Protein AF-A0A8S2SGJ5-F1 (afdb_monomer_lite)

Sequence (47 aa):
SQHGLYNGVVRKGVEKIHAGQALHTSTEESIFQYLNLPYRAPEDRDH

InterPro domains:
  IPR029398 DNA polymerase beta, thumb domain [PF14791] (1-46)
  IPR037160 DNA polymerase, thumb domain superfamily [G3DSA:3.30.210.10] (1-47)
  IPR043519 Nucleotidyltransferase superfamily [SSF81301] (1-46)

Structure (mmCIF, N/CA/C/O backbone):
data_AF-A0A8S2SGJ5-F1
#
_entry.id   AF-A0A8S2SGJ5-F1
#
loop_
_atom_site.group_PDB
_atom_site.id
_atom_site.type_symbol
_atom_site.label_atom_id
_atom_site.label_alt_id
_atom_site.label_comp_id
_atom_site.label_asym_id
_atom_site.label_entity_id
_atom_site.label_seq_id
_atom_site.pdbx_PDB_ins_code
_atom_site.Cartn_x
_atom_site.Cartn_y
_atom_site.Cartn_z
_atom_site.occupancy
_atom_site.B_iso_or_equiv
_atom_site.auth_seq_id
_atom_site.auth_comp_id
_atom_site.auth_asym_id
_atom_site.auth_atom_id
_atom_site.pdbx_PDB_model_num
ATOM 1 N N . SER A 1 1 ? -7.453 4.017 -0.448 1.00 65.88 1 SER A N 1
ATOM 2 C CA . SER A 1 1 ? -7.426 5.479 -0.658 1.00 65.88 1 SER A CA 1
ATOM 3 C C . SER A 1 1 ? -6.638 5.715 -1.926 1.00 65.88 1 SER A C 1
ATOM 5 O O . SER A 1 1 ? -5.644 5.023 -2.090 1.00 65.88 1 SER A O 1
ATOM 7 N N . GLN A 1 2 ? -7.054 6.621 -2.813 1.00 78.38 2 GLN A N 1
ATOM 8 C CA . GLN A 1 2 ? -6.289 6.922 -4.037 1.00 78.38 2 GLN A CA 1
ATOM 9 C C . GLN A 1 2 ? -5.000 7.715 -3.748 1.00 78.38 2 GLN A C 1
ATOM 11 O O . GLN A 1 2 ? -4.134 7.819 -4.602 1.00 78.38 2 GLN A O 1
ATOM 16 N N . HIS A 1 3 ? -4.857 8.248 -2.530 1.00 81.31 3 HIS A N 1
ATOM 17 C CA . HIS A 1 3 ? -3.753 9.132 -2.144 1.00 81.31 3 HIS A CA 1
ATOM 18 C C . HIS A 1 3 ? -2.549 8.414 -1.514 1.00 81.31 3 HIS A C 1
ATOM 20 O O . HIS A 1 3 ? -1.598 9.076 -1.111 1.00 81.31 3 HIS A O 1
ATOM 26 N N . GLY A 1 4 ? -2.588 7.084 -1.376 1.00 84.12 4 GLY A N 1
ATOM 27 C CA . GLY A 1 4 ? -1.453 6.329 -0.848 1.00 84.12 4 GLY A 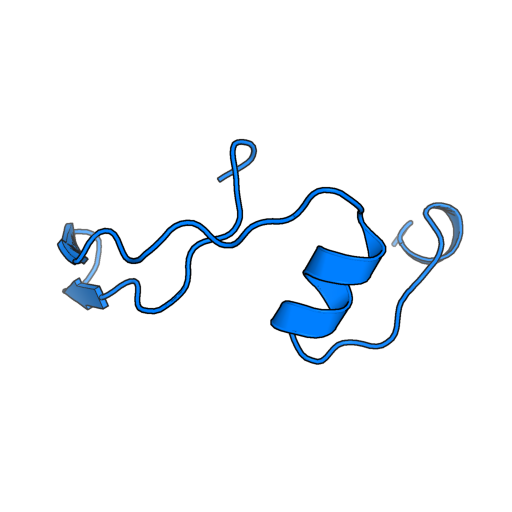CA 1
ATOM 28 C C . GLY A 1 4 ? -1.805 4.963 -0.268 1.00 84.12 4 GLY A C 1
ATOM 29 O O . GLY A 1 4 ? -2.957 4.684 0.098 1.00 84.12 4 GLY A O 1
ATOM 30 N N . LEU A 1 5 ? -0.773 4.126 -0.160 1.00 89.12 5 LEU A N 1
ATOM 31 C CA . LEU A 1 5 ? -0.812 2.830 0.506 1.00 89.12 5 LEU A CA 1
ATOM 32 C C . LEU A 1 5 ? -0.379 2.987 1.970 1.00 89.12 5 LEU A C 1
ATOM 34 O O . LEU A 1 5 ? 0.621 3.641 2.254 1.00 89.12 5 LEU A O 1
ATOM 38 N N . TYR A 1 6 ? -1.123 2.387 2.900 1.00 91.06 6 TYR A N 1
ATOM 39 C CA . TYR A 1 6 ? -0.844 2.479 4.335 1.00 91.06 6 TYR A CA 1
ATOM 40 C C . TYR A 1 6 ? -0.745 1.085 4.947 1.00 91.06 6 TYR A C 1
ATOM 42 O O . TYR A 1 6 ? -1.638 0.263 4.732 1.00 91.06 6 TYR A O 1
ATOM 50 N N . ASN A 1 7 ? 0.295 0.836 5.741 1.00 89.25 7 ASN A N 1
ATOM 51 C CA . ASN A 1 7 ? 0.425 -0.388 6.532 1.00 89.25 7 ASN A CA 1
ATOM 52 C C . ASN A 1 7 ? -0.133 -0.187 7.953 1.00 89.25 7 ASN A C 1
ATOM 54 O O . ASN A 1 7 ? -0.273 0.940 8.426 1.00 89.25 7 ASN A O 1
ATOM 58 N N . GLY A 1 8 ? -0.484 -1.276 8.644 1.00 87.38 8 GLY A N 1
ATOM 59 C CA . GLY A 1 8 ? -0.867 -1.209 10.063 1.00 87.38 8 GLY A CA 1
ATOM 60 C C . GLY A 1 8 ? -2.126 -0.379 10.348 1.00 87.38 8 GLY A C 1
ATOM 61 O O . GLY A 1 8 ? -2.254 0.232 11.410 1.00 87.38 8 GLY A O 1
ATOM 62 N N . VAL A 1 9 ? -3.054 -0.310 9.390 1.00 89.44 9 VAL A N 1
ATOM 63 C CA . VAL A 1 9 ? -4.372 0.292 9.608 1.00 89.44 9 VAL A CA 1
ATOM 64 C C . VAL A 1 9 ? -5.189 -0.625 10.515 1.00 89.44 9 VAL A C 1
ATOM 66 O O . VAL A 1 9 ? -5.459 -1.764 10.147 1.00 89.44 9 VAL A O 1
ATOM 69 N N . VAL A 1 10 ? -5.643 -0.112 11.659 1.00 91.31 10 VAL A N 1
ATOM 70 C CA . VAL A 1 10 ? -6.528 -0.849 12.576 1.00 91.31 10 VAL A CA 1
ATOM 71 C C . VAL A 1 10 ? -7.905 -0.202 12.566 1.00 91.31 10 VAL A C 1
ATOM 73 O O . VAL A 1 10 ? -8.033 1.019 12.701 1.00 91.31 10 VAL A O 1
ATOM 76 N N . ARG A 1 11 ? -8.944 -1.022 12.399 1.00 93.00 11 ARG A N 1
ATOM 77 C CA . ARG A 1 11 ? -10.345 -0.592 12.406 1.00 93.00 11 ARG A CA 1
ATOM 78 C C . ARG A 1 11 ? -11.148 -1.390 13.426 1.00 93.00 11 ARG A C 1
ATOM 80 O O . ARG A 1 11 ? -10.917 -2.584 13.589 1.00 93.00 11 ARG A O 1
ATOM 87 N N . LYS A 1 12 ? -12.121 -0.741 14.064 1.00 92.44 12 LYS A N 1
ATOM 88 C CA . LYS A 1 12 ? -13.179 -1.385 14.849 1.00 92.44 12 LYS A CA 1
ATOM 89 C C . LYS A 1 12 ? -14.499 -1.154 14.126 1.00 92.44 12 LYS A C 1
ATOM 91 O O . LYS A 1 12 ? -15.096 -0.085 14.206 1.00 92.44 12 LYS A O 1
ATOM 96 N N . GLY A 1 13 ? -14.916 -2.151 13.348 1.00 89.81 13 GLY A N 1
ATOM 97 C CA . GLY A 1 13 ? -16.019 -1.995 12.402 1.00 89.81 13 GLY A CA 1
ATOM 98 C C . GLY A 1 13 ? -15.668 -0.969 11.322 1.00 89.81 13 GLY A C 1
ATOM 99 O O . GLY A 1 13 ? -14.680 -1.128 10.604 1.00 89.81 13 GLY A O 1
ATOM 100 N N . VAL A 1 14 ? -16.469 0.092 11.220 1.00 87.00 14 VAL A N 1
ATOM 101 C CA . VAL A 1 14 ? -16.248 1.192 10.263 1.00 87.00 14 VAL A CA 1
ATOM 102 C C . VAL A 1 14 ? -15.292 2.267 10.785 1.00 87.00 14 VAL A C 1
ATOM 104 O O . VAL A 1 14 ? -14.753 3.040 9.995 1.00 87.00 14 VAL A O 1
ATOM 107 N N . GLU A 1 15 ? -15.046 2.306 12.096 1.00 91.12 15 GLU A N 1
ATOM 108 C CA . GLU A 1 15 ? -14.209 3.323 12.725 1.00 91.12 15 GLU A CA 1
ATOM 109 C C . GLU A 1 15 ? -12.724 2.965 12.598 1.00 91.12 15 GLU A C 1
ATOM 111 O O . GLU A 1 15 ? -12.289 1.868 12.960 1.00 91.12 15 GLU A O 1
ATOM 116 N N . LYS A 1 16 ? -11.922 3.898 12.077 1.00 89.62 16 LYS A N 1
ATOM 117 C CA . LYS A 1 16 ? -10.470 3.739 11.944 1.00 89.62 16 LYS A CA 1
ATOM 118 C C . LYS A 1 16 ? -9.786 4.221 13.226 1.00 89.62 16 LYS A C 1
ATOM 120 O O . LYS A 1 16 ? -9.605 5.418 13.400 1.00 89.62 16 LYS A O 1
ATOM 125 N N . ILE A 1 17 ? -9.381 3.286 14.088 1.00 93.81 17 ILE A N 1
ATOM 126 C CA . ILE A 1 17 ? -8.716 3.584 15.371 1.00 93.81 17 ILE A CA 1
ATOM 127 C C . ILE A 1 17 ? -7.230 3.895 15.164 1.00 93.81 17 ILE A C 1
ATOM 129 O O . ILE A 1 17 ? -6.668 4.745 15.846 1.00 93.81 17 ILE A O 1
ATOM 133 N N . HIS A 1 18 ? -6.584 3.232 14.201 1.00 90.12 18 HIS A N 1
ATOM 134 C CA . HIS A 1 18 ? -5.192 3.503 13.857 1.00 90.12 18 HIS A CA 1
ATOM 135 C C . HIS A 1 18 ? -5.067 3.804 12.367 1.00 90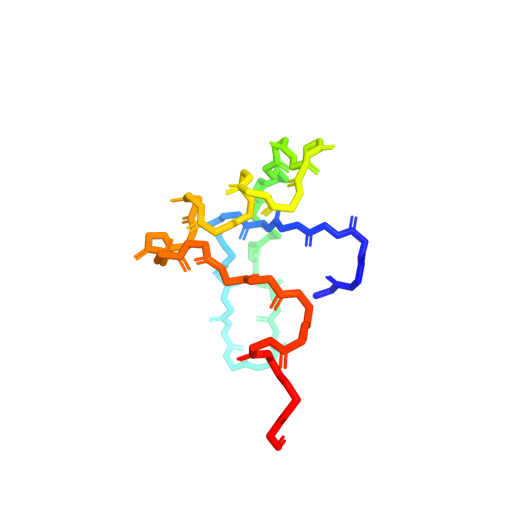.12 18 HIS A C 1
ATOM 137 O O . HIS A 1 18 ? -5.445 2.998 11.508 1.00 90.12 18 HIS A O 1
ATOM 143 N N . ALA A 1 19 ? -4.529 4.985 12.053 1.00 86.56 19 ALA A N 1
ATOM 144 C CA . ALA A 1 19 ? -4.402 5.459 10.681 1.00 86.56 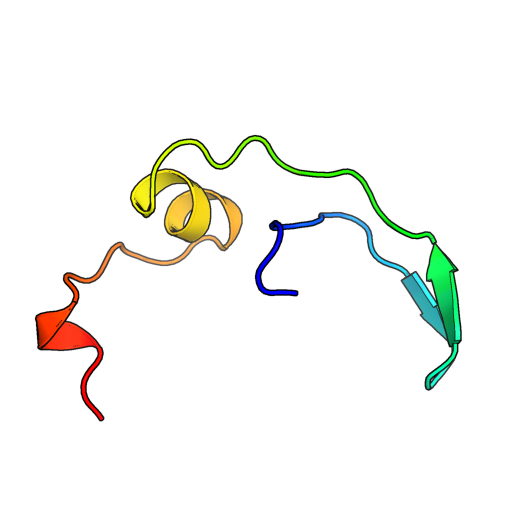19 ALA A CA 1
ATOM 145 C C . ALA A 1 19 ? -3.396 4.648 9.848 1.00 86.56 19 ALA A C 1
ATOM 147 O O . ALA A 1 19 ? -3.526 4.636 8.621 1.00 86.56 19 ALA A O 1
ATOM 148 N N . GLY A 1 20 ? -2.471 3.946 10.506 1.00 90.88 20 GLY A N 1
ATOM 149 C CA . GLY A 1 20 ? -1.354 3.261 9.866 1.00 90.88 20 GLY A CA 1
ATOM 150 C C . GLY A 1 20 ? -0.213 4.211 9.508 1.00 90.88 20 GLY A C 1
ATOM 151 O O . GLY A 1 20 ? -0.306 5.414 9.750 1.00 90.88 20 GLY A O 1
ATOM 152 N N . GLN A 1 21 ? 0.854 3.677 8.917 1.00 90.19 21 GLN A N 1
ATOM 153 C CA . GLN A 1 21 ? 1.936 4.484 8.351 1.00 90.19 21 GLN A CA 1
ATOM 154 C C . GLN A 1 21 ? 1.844 4.478 6.828 1.00 90.19 21 GLN A C 1
ATOM 156 O O . GLN A 1 21 ? 1.541 3.450 6.223 1.00 90.19 21 GLN A O 1
ATOM 161 N N . ALA A 1 22 ? 2.082 5.636 6.212 1.00 89.69 22 ALA A N 1
ATOM 162 C CA . ALA A 1 22 ? 2.145 5.749 4.761 1.00 89.69 22 ALA A CA 1
ATOM 163 C C . ALA A 1 22 ? 3.400 5.036 4.247 1.00 89.69 22 ALA A C 1
ATOM 165 O O . ALA A 1 22 ? 4.504 5.2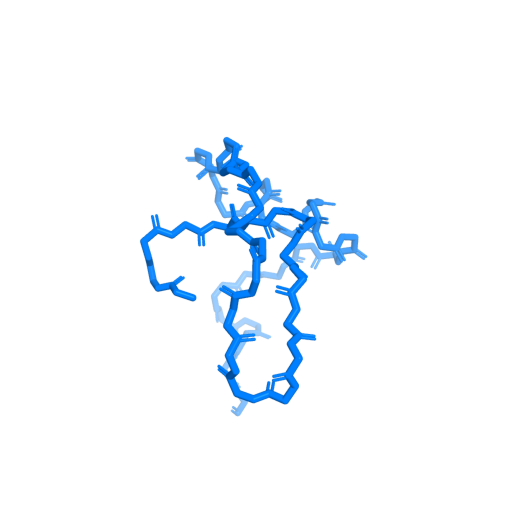81 4.735 1.00 89.69 22 ALA A O 1
ATOM 166 N N . LEU A 1 23 ? 3.225 4.165 3.260 1.00 89.69 23 LEU A N 1
ATOM 167 C CA . LEU A 1 23 ? 4.321 3.492 2.581 1.00 89.69 23 LEU A CA 1
ATOM 168 C C . LEU A 1 23 ? 4.806 4.339 1.407 1.00 89.69 23 LEU A C 1
ATOM 170 O O . LEU A 1 23 ? 4.005 4.902 0.653 1.00 89.69 23 LEU A O 1
ATOM 174 N N . HIS A 1 24 ? 6.125 4.408 1.239 1.00 89.38 24 HIS A N 1
ATOM 175 C CA . HIS A 1 24 ? 6.732 5.120 0.124 1.00 89.38 24 HIS A CA 1
ATOM 176 C C . HIS A 1 24 ? 6.510 4.335 -1.169 1.00 89.38 24 HIS A C 1
ATOM 178 O O . HIS A 1 24 ? 7.179 3.341 -1.420 1.00 89.38 24 HIS A O 1
ATOM 184 N N . THR A 1 25 ? 5.549 4.779 -1.972 1.00 88.19 25 THR A N 1
ATOM 185 C CA . THR A 1 25 ? 5.099 4.086 -3.184 1.00 88.19 25 THR A CA 1
ATOM 186 C C . THR A 1 25 ? 5.356 4.952 -4.413 1.00 88.19 25 THR A C 1
ATOM 188 O O . THR A 1 25 ? 4.435 5.477 -5.029 1.00 88.19 25 THR A O 1
ATOM 191 N N . SER A 1 26 ? 6.636 5.183 -4.722 1.00 89.06 26 SER A N 1
ATOM 192 C CA . SER A 1 26 ? 7.067 6.061 -5.822 1.00 89.06 26 SER A CA 1
ATOM 193 C C . SER A 1 26 ? 6.857 5.465 -7.215 1.00 89.06 26 SER A C 1
ATOM 195 O O . SER A 1 26 ? 6.836 6.214 -8.189 1.00 89.06 26 SER A O 1
ATOM 197 N N . THR A 1 27 ? 6.670 4.146 -7.314 1.00 89.88 27 THR A N 1
ATOM 198 C CA . THR A 1 27 ? 6.322 3.447 -8.560 1.00 89.88 27 THR A CA 1
ATOM 199 C C . THR A 1 27 ? 5.161 2.483 -8.341 1.00 89.88 27 THR A C 1
ATOM 201 O O . THR A 1 27 ? 4.904 2.059 -7.210 1.00 89.88 27 THR A O 1
ATOM 204 N N . GLU A 1 28 ? 4.463 2.086 -9.406 1.00 89.81 28 GLU A N 1
ATOM 205 C CA . GLU A 1 28 ? 3.400 1.085 -9.284 1.00 89.81 28 GLU A CA 1
ATOM 206 C C . GLU A 1 28 ? 3.951 -0.257 -8.793 1.00 89.81 28 GLU A C 1
ATOM 208 O O . GLU A 1 28 ? 3.367 -0.870 -7.907 1.00 89.81 28 GLU A O 1
ATOM 213 N N . GLU A 1 29 ? 5.116 -0.683 -9.276 1.00 90.75 29 GLU A N 1
ATOM 214 C CA . GLU A 1 29 ? 5.787 -1.928 -8.885 1.00 90.75 29 GLU A CA 1
ATOM 215 C C . GLU A 1 29 ? 6.004 -2.005 -7.369 1.00 90.75 29 GLU A C 1
ATOM 217 O O . GLU A 1 29 ? 5.791 -3.058 -6.765 1.00 90.75 29 GLU A O 1
ATOM 222 N N . SER A 1 30 ? 6.358 -0.880 -6.735 1.00 90.25 30 SER A N 1
ATOM 223 C CA . SER A 1 30 ? 6.535 -0.815 -5.281 1.00 90.25 30 SER A CA 1
ATOM 224 C C . SER A 1 30 ? 5.236 -1.119 -4.522 1.00 90.25 30 SER A C 1
ATOM 226 O O . SER A 1 30 ? 5.269 -1.762 -3.473 1.00 90.25 30 SER A O 1
ATOM 228 N N . ILE A 1 31 ? 4.074 -0.749 -5.075 1.00 91.50 31 ILE A N 1
ATOM 229 C CA . ILE A 1 31 ? 2.757 -1.088 -4.515 1.00 91.50 31 ILE A CA 1
ATOM 230 C C . ILE A 1 31 ? 2.554 -2.605 -4.555 1.00 91.50 31 ILE A C 1
ATOM 232 O O . ILE A 1 31 ? 2.192 -3.198 -3.539 1.00 91.50 31 ILE A O 1
ATOM 236 N N . PHE A 1 32 ? 2.821 -3.242 -5.700 1.00 92.75 32 PHE A N 1
ATOM 237 C CA . PHE A 1 32 ? 2.713 -4.699 -5.844 1.00 92.75 32 PHE A CA 1
ATOM 238 C C . PHE A 1 32 ? 3.651 -5.429 -4.880 1.00 92.75 32 PHE A C 1
ATOM 240 O O . PHE A 1 32 ? 3.225 -6.372 -4.212 1.00 92.75 32 PHE A O 1
ATOM 247 N N . GLN A 1 33 ? 4.884 -4.941 -4.721 1.00 91.62 33 GLN A N 1
ATOM 248 C CA . GLN A 1 33 ? 5.848 -5.493 -3.774 1.00 91.62 33 GLN A CA 1
ATOM 249 C C . GLN A 1 33 ? 5.343 -5.419 -2.326 1.00 91.62 33 GLN A C 1
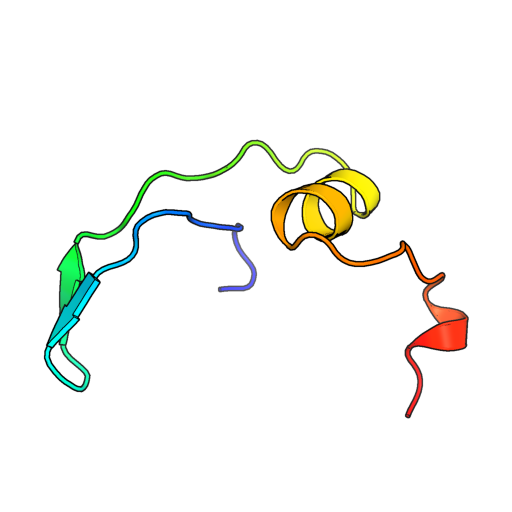ATOM 251 O O . GLN A 1 33 ? 5.382 -6.423 -1.617 1.00 91.62 33 GLN A O 1
ATOM 256 N N . TYR A 1 34 ? 4.825 -4.267 -1.882 1.00 91.06 34 TYR A N 1
ATOM 257 C CA . TYR A 1 34 ? 4.276 -4.128 -0.527 1.00 91.06 34 TYR A CA 1
ATOM 258 C C . TYR A 1 34 ? 3.039 -4.996 -0.282 1.00 91.06 34 TYR A C 1
ATOM 260 O O . TYR A 1 34 ? 2.796 -5.408 0.852 1.00 91.06 34 TYR A O 1
ATOM 268 N N . LEU A 1 35 ? 2.262 -5.274 -1.329 1.00 90.00 35 LEU A N 1
ATOM 269 C CA . LEU A 1 35 ? 1.110 -6.173 -1.275 1.00 90.00 35 LEU A CA 1
ATOM 270 C C . LEU A 1 35 ? 1.490 -7.651 -1.448 1.00 90.00 35 LEU A C 1
ATOM 272 O O . LEU A 1 35 ? 0.612 -8.507 -1.365 1.00 90.00 35 LEU A O 1
ATOM 276 N N . ASN A 1 36 ? 2.776 -7.952 -1.663 1.00 91.56 36 ASN A N 1
ATOM 277 C CA . ASN A 1 36 ? 3.282 -9.285 -1.980 1.00 91.56 36 ASN A CA 1
ATOM 278 C C . ASN A 1 36 ? 2.552 -9.925 -3.179 1.00 91.56 36 ASN A C 1
ATOM 280 O O . ASN A 1 36 ? 2.195 -11.104 -3.162 1.00 91.56 36 ASN A O 1
ATOM 284 N N . LEU A 1 37 ? 2.301 -9.119 -4.211 1.00 92.00 37 LEU A N 1
ATOM 285 C CA . LEU A 1 37 ? 1.674 -9.525 -5.462 1.00 92.00 37 LEU A CA 1
ATOM 286 C C . LEU A 1 37 ? 2.699 -9.478 -6.600 1.00 92.00 37 LEU A C 1
ATOM 288 O O . LEU A 1 37 ? 3.556 -8.591 -6.613 1.00 92.00 37 LEU A O 1
ATOM 292 N N . PRO A 1 38 ? 2.604 -10.379 -7.591 1.00 92.25 38 PRO A N 1
ATOM 293 C CA . PRO A 1 38 ? 3.353 -10.214 -8.825 1.00 92.25 38 PRO A CA 1
ATOM 294 C C . PRO A 1 38 ? 2.862 -8.958 -9.549 1.00 92.25 38 PRO A C 1
ATOM 296 O O . PRO A 1 38 ? 1.656 -8.697 -9.615 1.00 92.25 38 PRO A O 1
ATOM 299 N N . TYR A 1 39 ? 3.801 -8.186 -10.094 1.00 92.88 39 TYR A N 1
ATOM 300 C CA . TYR A 1 39 ? 3.461 -7.042 -10.929 1.00 92.88 39 TYR A CA 1
ATOM 301 C C . TYR A 1 39 ? 2.669 -7.494 -12.160 1.00 92.88 39 TYR A C 1
ATOM 303 O O . TYR A 1 39 ? 2.965 -8.531 -12.752 1.00 92.88 39 TYR A O 1
ATOM 311 N N . ARG A 1 40 ? 1.668 -6.701 -12.540 1.00 92.12 40 ARG A N 1
ATOM 312 C CA . ARG A 1 40 ? 0.862 -6.895 -13.752 1.00 92.12 40 ARG A CA 1
ATOM 313 C C . ARG A 1 40 ? 0.814 -5.585 -14.515 1.00 92.12 40 ARG A C 1
ATOM 315 O O . ARG A 1 40 ? 0.626 -4.563 -13.860 1.00 92.12 40 ARG A O 1
ATOM 322 N N . ALA A 1 41 ? 0.955 -5.588 -15.836 1.00 90.44 41 ALA A N 1
ATOM 323 C CA . ALA A 1 41 ? 0.855 -4.362 -16.630 1.00 90.44 41 ALA A CA 1
ATOM 324 C C . ALA A 1 41 ? -0.606 -3.862 -16.686 1.00 90.44 41 ALA A C 1
ATOM 326 O O . ALA A 1 41 ? -1.508 -4.642 -16.376 1.00 90.44 41 ALA A O 1
ATOM 327 N N . PRO A 1 42 ? -0.877 -2.582 -17.004 1.00 90.62 42 PRO A N 1
ATOM 328 C CA . PRO A 1 42 ? -2.243 -2.050 -17.074 1.00 90.62 42 PRO A CA 1
AT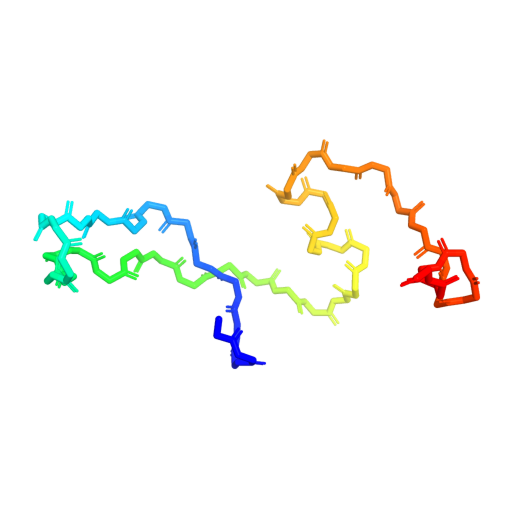OM 329 C C . PRO A 1 42 ? -3.205 -2.887 -17.930 1.00 90.62 42 PRO A C 1
ATOM 331 O O . PRO A 1 42 ? -4.334 -3.130 -17.514 1.00 90.62 42 PRO A O 1
ATOM 334 N N . GLU A 1 43 ? -2.738 -3.379 -19.073 1.00 91.38 43 GLU A N 1
ATOM 335 C CA . GLU A 1 43 ? -3.474 -4.234 -20.007 1.00 91.38 43 GLU A CA 1
ATOM 336 C C . GLU A 1 43 ? -3.902 -5.583 -19.404 1.00 91.38 43 GLU A C 1
ATOM 338 O O . GLU A 1 43 ? -4.966 -6.095 -19.737 1.00 91.38 43 GLU A O 1
ATOM 343 N N . ASP A 1 44 ? -3.135 -6.124 -18.454 1.00 87.19 44 ASP A N 1
ATOM 344 C CA . ASP A 1 44 ? -3.428 -7.393 -17.770 1.00 87.19 44 ASP A CA 1
ATOM 345 C C . ASP A 1 44 ? -4.387 -7.221 -16.576 1.00 87.19 44 ASP A C 1
ATOM 347 O O . ASP A 1 44 ? -4.638 -8.162 -15.812 1.00 87.19 44 ASP A O 1
ATOM 351 N N . ARG A 1 45 ? -4.853 -5.990 -16.330 1.00 85.94 45 ARG A N 1
ATOM 352 C CA . ARG A 1 45 ? -5.734 -5.635 -15.205 1.00 85.94 45 ARG A CA 1
ATOM 353 C C . ARG A 1 45 ? -7.174 -5.360 -15.648 1.00 85.94 45 ARG A C 1
ATOM 355 O O . ARG A 1 45 ? -8.007 -5.126 -14.774 1.00 85.94 45 ARG A O 1
ATOM 362 N N . ASP A 1 46 ? -7.453 -5.378 -16.951 1.00 78.31 46 ASP A N 1
ATOM 363 C CA . ASP A 1 46 ? -8.767 -5.084 -17.527 1.00 78.31 46 ASP A CA 1
ATOM 364 C C . ASP A 1 46 ? -9.645 -6.354 -17.498 1.00 78.31 46 ASP A C 1
ATOM 366 O O . ASP A 1 46 ? -9.565 -7.229 -18.367 1.00 78.31 46 ASP A O 1
ATOM 370 N N . HIS A 1 47 ? -10.417 -6.506 -16.419 1.00 64.44 47 HIS A N 1
ATOM 371 C CA . HIS A 1 47 ? -11.370 -7.597 -16.189 1.00 64.44 47 HIS A CA 1
ATOM 372 C C . HIS A 1 47 ? -12.700 -7.052 -15.672 1.00 64.44 47 HIS A C 1
ATOM 374 O O . HIS A 1 47 ? -12.666 -6.194 -14.758 1.00 64.44 47 HIS A O 1
#

Organism: NCBI:txid392030

pLDDT: mean 88.39, std 5.89, range [64.44, 93.81]

Secondary structure (DSSP, 8-state):
-TT--EES-EEETTEEEE--EE----SHHHHHHHTT-----GGGG--

Foldseek 3Di:
DVVADFPPFDDDVPRTPDPGHGDDPPDPVVVCVVVVHDDDDPVRVDD

Radius of gyration: 13.07 Å; chains: 1; bounding box: 23×19×35 Å